Protein AF-A0A1I9GAG2-F1 (afdb_monomer_lite)

Sequence (55 aa):
VHYLTLTSVQYSNETGPGKWLQIDQELETRNGQTIGTSRPTGHSILVDVRFELPY

InterPro domains:
  IPR035892 C2 domain superfamily [G3DSA:2.60.40.150] (1-52)

pLDDT: mean 94.55, std 4.84, range [67.69, 98.25]

Structure (mmCIF, N/CA/C/O backbone):
data_AF-A0A1I9GAG2-F1
#
_entry.id   AF-A0A1I9GAG2-F1
#
loop_
_atom_site.group_PDB
_atom_site.id
_atom_site.type_symbol
_atom_site.label_atom_id
_atom_site.label_alt_id
_atom_site.label_comp_id
_atom_site.label_asym_id
_atom_site.label_entity_id
_atom_site.label_seq_id
_atom_site.pdbx_PDB_ins_code
_atom_site.Cartn_x
_atom_site.Cartn_y
_atom_site.Cartn_z
_atom_site.occupancy
_atom_site.B_iso_or_equiv
_atom_site.auth_seq_id
_atom_site.auth_comp_id
_atom_site.auth_asym_id
_atom_site.auth_atom_id
_atom_site.pdbx_PDB_model_num
ATOM 1 N N . VAL A 1 1 ? -6.663 -6.253 9.794 1.00 67.69 1 VAL A N 1
ATOM 2 C CA . VAL A 1 1 ? -5.787 -5.107 9.486 1.00 67.69 1 VAL A CA 1
ATOM 3 C C . VAL A 1 1 ? -5.485 -5.159 8.006 1.00 67.69 1 VAL A C 1
ATOM 5 O O . VAL A 1 1 ? -4.972 -6.182 7.562 1.00 67.69 1 VAL A O 1
ATOM 8 N N . HIS A 1 2 ? -5.862 -4.134 7.248 1.00 83.31 2 HIS A N 1
ATOM 9 C CA . HIS A 1 2 ? -5.486 -4.019 5.842 1.00 83.31 2 HIS A CA 1
ATOM 10 C C . HIS A 1 2 ? -4.224 -3.178 5.732 1.00 83.31 2 HIS A C 1
ATOM 12 O O . HIS A 1 2 ? -4.056 -2.187 6.439 1.00 83.31 2 HIS A O 1
ATOM 18 N N . TYR A 1 3 ? -3.303 -3.601 4.876 1.00 87.44 3 TYR A N 1
ATOM 19 C CA . TYR A 1 3 ? -2.073 -2.863 4.659 1.00 87.44 3 TYR A CA 1
ATOM 20 C C . TYR A 1 3 ? -1.537 -3.147 3.263 1.00 87.44 3 TYR A C 1
ATOM 22 O O . TYR A 1 3 ? -1.308 -4.301 2.901 1.00 87.44 3 TYR A O 1
ATOM 30 N N . LEU A 1 4 ? -1.344 -2.090 2.474 1.00 91.50 4 LEU A N 1
ATOM 31 C CA . LEU A 1 4 ? -0.628 -2.174 1.210 1.00 91.50 4 LEU A CA 1
ATOM 32 C C . LEU A 1 4 ? 0.857 -1.925 1.483 1.00 91.50 4 LEU A C 1
ATOM 34 O O . LEU A 1 4 ? 1.290 -0.779 1.576 1.00 91.50 4 LEU A O 1
ATOM 38 N N . THR A 1 5 ? 1.638 -2.995 1.633 1.00 92.81 5 THR A N 1
ATOM 39 C CA . THR A 1 5 ? 3.084 -2.859 1.839 1.00 92.81 5 THR A CA 1
ATOM 40 C C . THR A 1 5 ? 3.750 -2.387 0.549 1.00 92.81 5 THR A C 1
ATOM 42 O O . THR A 1 5 ? 3.432 -2.884 -0.534 1.00 92.81 5 THR A O 1
ATOM 45 N N . LEU A 1 6 ? 4.744 -1.501 0.652 1.00 93.88 6 LEU A N 1
ATOM 46 C CA . LEU A 1 6 ? 5.561 -1.114 -0.505 1.00 93.88 6 LEU A CA 1
ATOM 47 C C . LEU A 1 6 ? 6.289 -2.319 -1.119 1.00 93.88 6 LEU A C 1
ATOM 49 O O . LEU A 1 6 ? 6.429 -2.400 -2.328 1.00 93.88 6 LEU A O 1
ATOM 53 N N . THR A 1 7 ? 6.667 -3.311 -0.310 1.00 94.38 7 THR A N 1
ATOM 54 C CA . THR A 1 7 ? 7.299 -4.554 -0.786 1.00 94.38 7 THR A CA 1
ATOM 55 C C . THR A 1 7 ? 6.393 -5.423 -1.661 1.00 94.38 7 THR A C 1
ATOM 57 O O . THR A 1 7 ? 6.895 -6.286 -2.371 1.00 94.38 7 THR A O 1
ATOM 60 N N . SER A 1 8 ? 5.072 -5.219 -1.614 1.00 91.88 8 SER A N 1
ATOM 61 C CA . SER A 1 8 ? 4.109 -5.910 -2.483 1.00 91.88 8 SER A CA 1
ATOM 62 C C . SER A 1 8 ? 3.823 -5.163 -3.790 1.00 91.88 8 SER A C 1
ATOM 64 O O . SER A 1 8 ? 3.091 -5.669 -4.640 1.00 91.88 8 SER A O 1
ATOM 66 N N . VAL A 1 9 ? 4.357 -3.947 -3.948 1.00 94.88 9 VAL A N 1
ATOM 67 C CA . VAL A 1 9 ? 4.179 -3.132 -5.151 1.00 94.88 9 VAL A CA 1
ATOM 68 C C . VAL A 1 9 ? 5.161 -3.597 -6.220 1.00 94.88 9 VAL A C 1
ATOM 70 O O . VAL A 1 9 ? 6.365 -3.667 -5.989 1.00 94.88 9 VAL A O 1
ATOM 73 N N . GLN A 1 10 ? 4.635 -3.920 -7.399 1.00 94.00 10 GLN A N 1
ATOM 74 C CA . GLN A 1 10 ? 5.430 -4.376 -8.535 1.00 94.00 10 GLN A CA 1
ATOM 75 C C . GLN A 1 10 ? 6.150 -3.224 -9.238 1.00 94.00 10 GLN A C 1
ATOM 77 O O . GLN A 1 10 ? 5.686 -2.082 -9.224 1.00 94.00 10 GLN A O 1
ATOM 82 N N . TYR A 1 11 ? 7.243 -3.558 -9.919 1.00 96.62 11 TYR A N 1
ATOM 83 C CA . TYR A 1 11 ? 7.884 -2.666 -10.875 1.00 96.62 11 TYR A CA 1
AT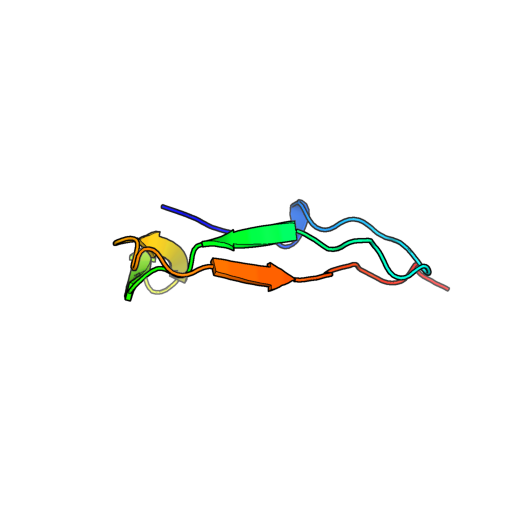OM 84 C C . TYR A 1 11 ? 7.222 -2.810 -12.248 1.00 96.62 11 TYR A C 1
ATOM 86 O O . TYR A 1 11 ? 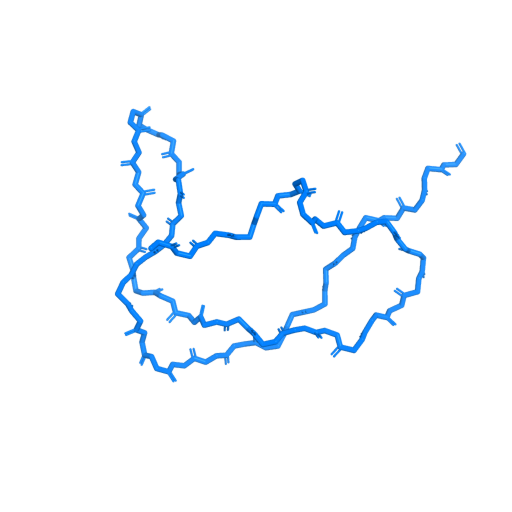7.032 -3.927 -12.725 1.00 96.62 11 TYR A O 1
ATOM 94 N N . SER A 1 12 ? 6.862 -1.695 -12.876 1.00 96.19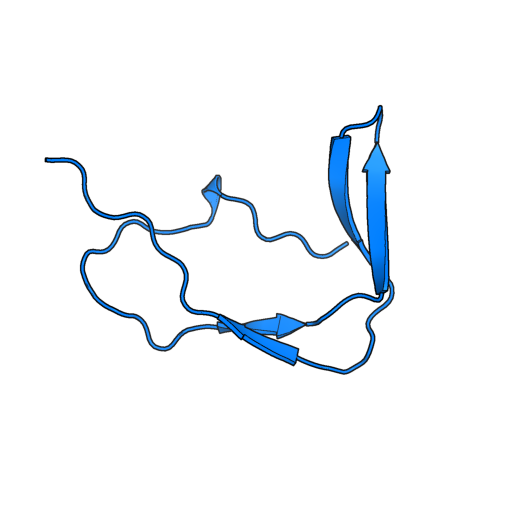 12 SER A N 1
ATOM 95 C CA . SER A 1 12 ? 6.313 -1.644 -14.229 1.00 96.19 12 SER A CA 1
ATOM 96 C C . SER A 1 12 ? 6.407 -0.224 -14.785 1.00 96.19 12 SER A C 1
ATOM 98 O O . SER A 1 12 ? 6.175 0.749 -14.069 1.00 96.19 12 SER A O 1
ATOM 100 N N . ASN A 1 13 ? 6.668 -0.109 -16.086 1.00 95.94 13 ASN A N 1
ATOM 101 C CA . ASN A 1 13 ? 6.592 1.166 -16.805 1.00 95.94 13 ASN A CA 1
ATOM 102 C C . ASN A 1 13 ? 5.210 1.400 -17.441 1.00 95.94 13 ASN A C 1
ATOM 104 O O . ASN A 1 13 ? 4.952 2.467 -17.990 1.00 95.94 13 ASN A O 1
ATOM 108 N N . GLU A 1 14 ? 4.306 0.424 -17.352 1.00 96.56 14 GLU A N 1
ATOM 109 C CA . GLU A 1 14 ? 2.966 0.487 -17.932 1.00 96.56 14 GLU A CA 1
ATOM 110 C C . GLU A 1 14 ? 1.902 0.762 -16.865 1.00 96.56 14 GLU A C 1
ATOM 112 O O . GLU A 1 14 ? 2.011 0.312 -15.722 1.00 96.56 14 GLU A O 1
ATOM 117 N N . THR A 1 15 ? 0.849 1.489 -17.251 1.00 95.12 15 THR A N 1
ATOM 118 C CA . THR A 1 15 ? -0.331 1.698 -16.396 1.00 95.12 15 THR A CA 1
ATOM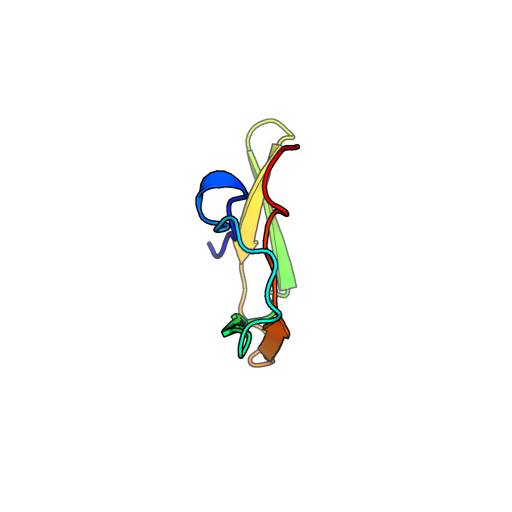 119 C C . THR A 1 15 ? -1.132 0.404 -16.304 1.00 95.12 15 THR A C 1
ATOM 121 O O . THR A 1 15 ? -1.426 -0.218 -17.324 1.00 95.12 15 THR A O 1
ATOM 124 N N . GLY A 1 16 ? -1.475 -0.002 -15.083 1.00 94.69 16 GLY A N 1
ATOM 125 C CA . GLY A 1 16 ? -2.222 -1.225 -14.825 1.00 94.69 16 GLY A CA 1
ATOM 126 C C . GLY A 1 16 ? -3.739 -1.010 -14.794 1.00 94.69 16 GLY A C 1
ATOM 127 O O . GLY A 1 16 ? -4.219 0.120 -14.720 1.00 94.69 16 GLY A O 1
ATOM 128 N N . PRO A 1 17 ? -4.527 -2.101 -14.763 1.00 95.44 17 PRO A N 1
ATOM 129 C CA . PRO A 1 17 ? -5.978 -2.030 -14.563 1.00 95.44 17 PRO A CA 1
ATOM 130 C C . PRO A 1 17 ? -6.380 -1.548 -13.153 1.00 95.44 17 PRO A C 1
ATOM 132 O O . PRO A 1 17 ? -7.562 -1.334 -12.888 1.00 95.44 17 PRO A O 1
ATOM 135 N N . GLY A 1 18 ? -5.412 -1.390 -12.243 1.00 94.88 18 GLY A N 1
ATOM 136 C CA . GLY A 1 18 ? -5.634 -1.060 -10.842 1.00 94.88 18 GLY A CA 1
ATOM 137 C C . GLY A 1 18 ? -6.232 -2.211 -10.028 1.00 94.88 18 GLY A C 1
ATOM 138 O O . GLY A 1 18 ? -6.493 -3.308 -10.522 1.00 94.88 18 GLY A O 1
ATOM 139 N N . LYS A 1 19 ? -6.432 -1.958 -8.735 1.00 94.44 19 LYS A N 1
ATOM 140 C CA . LYS A 1 19 ? -7.094 -2.864 -7.791 1.00 94.44 19 LYS A CA 1
ATOM 141 C C . LYS A 1 19 ? -8.052 -2.099 -6.893 1.00 94.44 19 LYS A C 1
ATOM 143 O O . LYS A 1 19 ? -7.753 -0.984 -6.468 1.00 94.44 19 LYS A O 1
ATOM 148 N N . TRP A 1 20 ? -9.190 -2.712 -6.589 1.00 96.25 20 TRP A N 1
ATOM 149 C CA . TRP A 1 20 ? -10.108 -2.183 -5.588 1.00 96.25 20 TRP A CA 1
ATOM 150 C C . TRP A 1 20 ? -9.542 -2.427 -4.193 1.00 96.25 20 TRP A C 1
ATOM 152 O O . TRP A 1 20 ? -9.230 -3.560 -3.829 1.00 96.25 20 TRP A O 1
ATOM 162 N N . LEU A 1 21 ? -9.403 -1.353 -3.426 1.00 95.31 21 LEU A N 1
ATOM 163 C CA . LEU A 1 21 ? -8.987 -1.372 -2.033 1.00 95.31 21 LEU A CA 1
ATOM 164 C C . LEU A 1 21 ? -10.134 -0.872 -1.167 1.00 95.31 21 LEU A C 1
ATOM 166 O O . LEU A 1 21 ? -10.760 0.142 -1.475 1.00 95.31 21 LEU A O 1
ATOM 170 N N . GLN A 1 22 ? -10.392 -1.580 -0.074 1.00 95.69 22 GLN A N 1
ATOM 171 C CA . GLN A 1 22 ? -11.355 -1.142 0.922 1.00 95.69 22 GLN A CA 1
ATOM 172 C C . GLN A 1 22 ? -10.826 0.079 1.678 1.00 95.69 22 GLN A C 1
ATOM 174 O O . GLN A 1 22 ? -9.642 0.146 2.009 1.00 95.69 22 GLN A O 1
ATOM 179 N N . ILE A 1 23 ? -11.722 1.018 1.979 1.00 97.12 23 ILE A N 1
ATOM 180 C CA . ILE A 1 23 ? -11.431 2.147 2.860 1.00 97.12 23 ILE A CA 1
ATOM 181 C C . ILE A 1 23 ? -11.831 1.769 4.285 1.00 97.12 23 ILE A C 1
ATOM 183 O O . ILE A 1 23 ? -12.977 1.398 4.557 1.00 97.12 23 ILE A O 1
ATOM 187 N N . ASP A 1 24 ? -10.871 1.900 5.184 1.00 97.75 24 ASP A N 1
A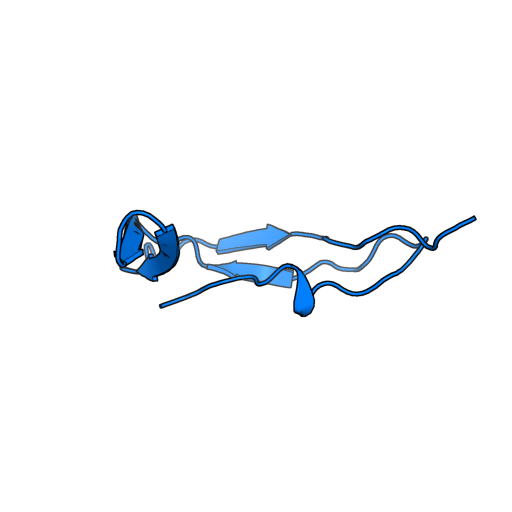TOM 188 C CA . ASP A 1 24 ? -10.984 1.615 6.607 1.00 97.75 24 ASP A CA 1
ATOM 189 C C . ASP A 1 24 ? -11.013 2.936 7.400 1.00 97.75 24 ASP A C 1
ATOM 191 O O . ASP A 1 24 ? -10.426 3.935 6.981 1.00 97.75 24 ASP A O 1
ATOM 195 N N . GLN A 1 25 ? -11.722 2.957 8.530 1.00 97.81 25 GLN A N 1
ATOM 196 C CA . GLN A 1 25 ? -11.935 4.158 9.346 1.00 97.81 25 GLN A CA 1
ATOM 197 C C . GLN A 1 25 ? -10.769 4.451 10.301 1.00 97.81 25 GLN A C 1
ATOM 199 O O . GLN A 1 25 ? -10.561 5.605 10.676 1.00 97.81 25 GLN A O 1
ATOM 204 N N . GLU A 1 26 ? -10.023 3.428 10.723 1.00 97.75 26 GLU A N 1
ATOM 205 C CA . GLU A 1 26 ? -9.011 3.553 11.775 1.00 97.75 26 GLU A CA 1
ATOM 206 C C . GLU A 1 26 ? -7.605 3.212 11.297 1.00 97.75 26 GLU A C 1
ATOM 208 O O . GLU A 1 26 ? -7.400 2.308 10.485 1.00 97.75 26 GLU A O 1
ATOM 213 N N . LEU A 1 27 ? -6.628 3.936 11.850 1.00 96.19 27 LEU A N 1
ATOM 214 C CA . LEU A 1 27 ? -5.203 3.684 11.679 1.00 96.19 27 LEU A CA 1
ATOM 215 C C . LEU A 1 27 ? -4.688 2.841 12.848 1.00 96.19 27 LEU A C 1
ATOM 217 O O . LEU A 1 27 ? -4.793 3.241 14.006 1.00 96.19 27 LEU A O 1
ATOM 221 N N . GLU A 1 28 ? -4.068 1.711 12.535 1.00 96.56 28 GLU A N 1
ATOM 222 C CA . GLU A 1 28 ? -3.448 0.836 13.523 1.00 96.56 28 GLU A CA 1
ATOM 223 C C . GLU A 1 28 ? -1.977 1.203 13.694 1.00 96.56 28 GLU A C 1
ATOM 225 O O . GLU A 1 28 ? -1.204 1.232 12.728 1.00 96.56 28 GLU A O 1
ATOM 230 N N . THR A 1 29 ? -1.567 1.448 14.940 1.00 95.44 29 THR A N 1
ATOM 231 C CA . THR A 1 29 ? -0.182 1.794 15.271 1.00 95.44 29 THR A CA 1
ATOM 232 C C . THR A 1 29 ? 0.403 0.862 16.322 1.00 95.44 29 THR A C 1
ATOM 234 O O . THR A 1 29 ? -0.272 0.415 17.248 1.00 95.44 29 THR A O 1
ATOM 237 N N . ARG A 1 30 ? 1.696 0.564 16.188 1.00 96.12 30 ARG A N 1
ATOM 238 C CA . ARG A 1 30 ? 2.474 -0.202 17.162 1.00 96.12 30 ARG A CA 1
ATOM 239 C C . ARG A 1 30 ? 3.814 0.480 17.363 1.00 96.12 30 ARG A C 1
ATOM 241 O O . ARG A 1 30 ? 4.542 0.696 16.402 1.00 96.12 30 ARG A O 1
ATOM 248 N N . ASN A 1 31 ? 4.136 0.826 18.609 1.00 96.50 31 ASN A N 1
ATOM 249 C CA . ASN A 1 31 ? 5.365 1.551 18.957 1.00 96.50 31 ASN A CA 1
ATOM 250 C C . ASN A 1 31 ? 5.558 2.837 18.122 1.00 96.50 31 ASN A C 1
ATOM 252 O O . ASN A 1 31 ? 6.661 3.137 17.678 1.00 96.50 31 ASN A O 1
ATOM 256 N N . GLY A 1 32 ? 4.466 3.563 17.853 1.00 94.00 32 GLY A N 1
ATOM 257 C CA . GLY A 1 32 ? 4.477 4.787 17.043 1.00 94.00 32 GLY A CA 1
ATOM 258 C C . GLY A 1 32 ? 4.597 4.574 15.528 1.00 94.00 32 GLY A C 1
ATOM 259 O O . GLY A 1 32 ? 4.558 5.547 14.783 1.00 94.00 32 GLY A O 1
ATOM 260 N N . GLN A 1 33 ? 4.709 3.331 15.050 1.00 93.75 33 GLN A N 1
ATOM 261 C CA . GLN A 1 33 ? 4.724 3.016 13.621 1.00 93.75 33 GLN A CA 1
ATOM 262 C C . GLN A 1 33 ? 3.352 2.551 13.145 1.00 93.75 33 GLN A C 1
ATOM 264 O O . GLN A 1 33 ? 2.674 1.790 13.833 1.00 93.75 33 GLN A O 1
ATOM 269 N N . THR A 1 34 ? 2.959 2.981 11.947 1.00 92.62 34 THR A N 1
ATOM 270 C CA . THR A 1 34 ? 1.747 2.480 11.290 1.00 92.62 34 THR A CA 1
ATOM 271 C C . THR A 1 34 ? 1.957 1.033 10.861 1.00 92.62 34 THR A C 1
ATOM 273 O O . THR A 1 34 ? 2.913 0.737 10.148 1.00 92.62 34 THR A O 1
ATOM 276 N N . ILE A 1 35 ? 1.045 0.149 11.263 1.00 94.00 35 ILE A N 1
ATOM 277 C CA . ILE A 1 35 ? 1.059 -1.274 10.889 1.00 94.00 35 ILE A CA 1
ATOM 278 C C . ILE A 1 35 ? -0.120 -1.670 9.988 1.00 94.00 35 ILE A C 1
ATOM 280 O O . ILE A 1 35 ? -0.183 -2.807 9.525 1.00 94.00 35 ILE A O 1
ATOM 284 N N . GLY A 1 36 ? -1.048 -0.744 9.736 1.00 95.38 36 GLY A N 1
ATOM 285 C CA . GLY A 1 36 ? -2.151 -0.906 8.795 1.00 95.38 36 GLY A CA 1
ATOM 286 C C . GLY A 1 36 ? -3.385 -0.115 9.200 1.00 95.38 36 GLY A C 1
ATOM 287 O O . GLY A 1 36 ? -3.290 0.854 9.948 1.00 95.38 36 GLY A O 1
ATOM 288 N N . THR A 1 37 ? -4.538 -0.537 8.697 1.00 97.19 37 THR A N 1
ATOM 289 C CA . THR A 1 37 ? -5.842 0.079 8.957 1.00 97.19 37 THR A CA 1
ATOM 290 C C . THR A 1 37 ? -6.881 -0.954 9.394 1.00 97.19 37 THR A C 1
ATOM 292 O O . THR A 1 37 ? -6.710 -2.162 9.171 1.00 97.19 37 THR A O 1
ATOM 295 N N . SER A 1 38 ? -7.950 -0.505 10.048 1.00 96.94 38 SER A N 1
ATOM 296 C CA . SER A 1 38 ? -9.052 -1.357 10.504 1.00 96.94 38 SER A CA 1
ATOM 297 C C . SER A 1 38 ? -10.403 -0.626 10.493 1.00 96.94 38 SER A C 1
ATOM 299 O O . SER A 1 38 ? -10.493 0.554 10.163 1.00 96.94 38 SER A O 1
ATOM 301 N N . ARG A 1 39 ? -11.475 -1.351 10.841 1.00 97.12 39 ARG A N 1
ATOM 302 C CA . ARG A 1 39 ? -12.881 -0.905 10.775 1.00 97.12 39 ARG A CA 1
ATOM 303 C C . ARG A 1 39 ? -13.324 -0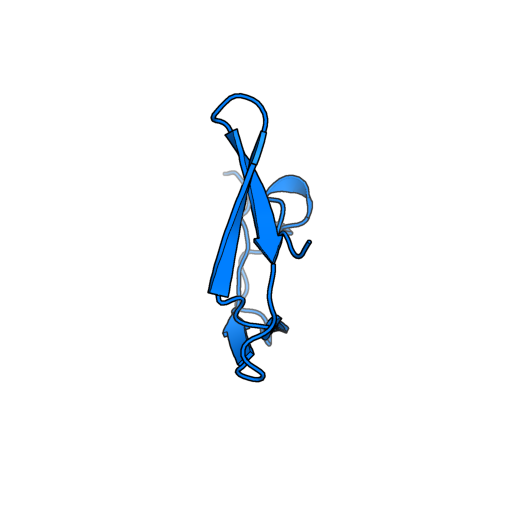.535 9.349 1.00 97.12 39 ARG A C 1
ATOM 305 O O . ARG A 1 39 ? -13.321 0.640 8.984 1.00 97.12 39 ARG A O 1
ATOM 312 N N . PRO A 1 40 ? -13.724 -1.542 8.550 1.00 96.69 40 PRO A N 1
ATOM 313 C CA . PRO A 1 40 ? -14.251 -1.344 7.203 1.00 96.69 40 PRO A CA 1
ATOM 314 C C . PRO A 1 40 ? -15.380 -0.317 7.168 1.00 96.69 40 PRO A C 1
ATOM 316 O O . PRO A 1 40 ? -16.333 -0.423 7.938 1.00 96.69 40 PRO A O 1
ATOM 319 N N . THR A 1 41 ? -15.320 0.623 6.227 1.00 97.56 41 THR A N 1
ATOM 320 C CA . THR A 1 41 ? -16.424 1.574 5.993 1.00 97.56 41 THR A CA 1
ATOM 321 C C . THR A 1 41 ? -17.494 1.026 5.043 1.00 97.56 41 THR A C 1
ATOM 323 O O . THR A 1 41 ? -18.582 1.581 4.947 1.00 97.56 41 THR A O 1
ATOM 326 N N . GLY A 1 42 ? -17.184 -0.049 4.307 1.00 97.31 42 GLY A N 1
ATOM 327 C CA . GLY A 1 42 ? -18.000 -0.548 3.194 1.00 97.31 42 GLY A CA 1
ATOM 328 C C . GLY A 1 42 ? -17.768 0.191 1.868 1.00 97.31 42 GLY A C 1
ATOM 329 O O . GLY A 1 42 ? -18.298 -0.223 0.840 1.00 97.31 42 GLY A O 1
ATOM 330 N N . HIS A 1 43 ? -16.950 1.248 1.857 1.00 98.25 43 HIS A N 1
ATOM 331 C CA . HIS A 1 43 ? -16.530 1.942 0.640 1.00 98.25 43 HIS A CA 1
ATOM 332 C C . HIS A 1 43 ? -15.232 1.354 0.078 1.00 98.25 43 HIS A C 1
ATOM 334 O O . HIS A 1 43 ? -14.424 0.764 0.799 1.00 98.25 43 HIS A O 1
ATOM 340 N N . SER A 1 44 ? -15.019 1.517 -1.228 1.00 97.56 44 SER A N 1
ATOM 341 C CA . SER A 1 44 ? -13.806 1.069 -1.917 1.00 97.56 44 SER A CA 1
ATOM 342 C C . SER A 1 44 ? -13.306 2.121 -2.901 1.00 97.56 44 SER A C 1
ATOM 344 O O . SER A 1 44 ? -14.088 2.906 -3.435 1.00 97.56 44 SER A O 1
ATOM 346 N N . ILE A 1 45 ? -12.000 2.111 -3.149 1.00 97.44 45 ILE A N 1
ATOM 347 C CA . ILE A 1 45 ? -11.305 2.974 -4.107 1.00 97.44 45 ILE A CA 1
ATOM 348 C C . ILE A 1 45 ? -10.509 2.118 -5.095 1.00 97.44 45 ILE A C 1
ATOM 350 O O . ILE A 1 45 ? -9.914 1.114 -4.706 1.00 97.44 45 ILE A O 1
ATOM 354 N N . LEU A 1 46 ? -10.504 2.498 -6.373 1.00 97.69 46 LEU A N 1
ATOM 355 C CA . LEU A 1 46 ? -9.676 1.863 -7.396 1.00 97.69 46 LEU A CA 1
ATOM 356 C C . LEU A 1 46 ? -8.304 2.540 -7.422 1.00 97.69 46 LEU A C 1
ATOM 358 O O . LEU A 1 46 ? -8.220 3.753 -7.602 1.00 97.69 46 LEU A O 1
ATOM 362 N N . VAL A 1 47 ? -7.237 1.761 -7.242 1.00 96.25 47 VAL A N 1
ATOM 363 C CA . VAL A 1 47 ? -5.861 2.270 -7.165 1.00 96.25 47 VAL A CA 1
ATOM 364 C C . VAL A 1 47 ? -4.961 1.506 -8.129 1.00 96.25 47 VAL A C 1
ATOM 366 O O . VAL A 1 47 ? -4.866 0.283 -8.035 1.00 96.25 47 VAL A O 1
ATOM 369 N N . ASP A 1 48 ? -4.262 2.220 -9.010 1.00 96.38 48 ASP A N 1
ATOM 370 C CA . ASP A 1 48 ? -3.094 1.701 -9.730 1.00 96.38 48 ASP A CA 1
ATOM 371 C C . ASP A 1 48 ? -1.816 2.225 -9.065 1.00 96.38 48 ASP A C 1
ATOM 373 O O . ASP A 1 48 ? -1.654 3.429 -8.878 1.00 96.38 48 ASP A O 1
ATOM 377 N N . VAL A 1 49 ? -0.933 1.312 -8.659 1.00 96.12 49 VAL A N 1
ATOM 378 C CA . VAL A 1 49 ? 0.316 1.610 -7.947 1.00 96.12 49 VAL A CA 1
ATOM 379 C C . VAL A 1 49 ? 1.409 0.692 -8.482 1.00 96.12 49 VAL A C 1
ATOM 381 O O . VAL A 1 49 ? 1.245 -0.530 -8.515 1.00 96.12 49 VAL A O 1
ATOM 384 N N . ARG A 1 50 ? 2.537 1.295 -8.863 1.00 96.56 50 ARG A N 1
ATOM 385 C CA . ARG A 1 50 ? 3.729 0.626 -9.391 1.00 96.56 50 ARG A CA 1
ATOM 386 C C . ARG A 1 50 ? 4.980 1.434 -9.061 1.00 96.56 50 ARG A C 1
ATOM 388 O O . ARG A 1 50 ? 4.901 2.653 -8.916 1.00 96.56 50 ARG A O 1
ATOM 395 N N . PHE A 1 51 ? 6.117 0.760 -8.982 1.00 97.44 51 PHE A N 1
ATOM 396 C CA . PHE A 1 51 ? 7.420 1.407 -9.095 1.00 97.44 51 PHE A CA 1
ATOM 397 C C . PHE A 1 51 ? 7.836 1.459 -10.563 1.00 97.44 51 PHE A C 1
ATOM 399 O O . PHE A 1 51 ? 7.600 0.508 -11.303 1.00 97.44 51 PHE A O 1
ATOM 406 N N . GLU A 1 52 ? 8.476 2.539 -10.991 1.00 96.75 52 GLU A N 1
ATOM 407 C CA . GLU A 1 52 ? 9.117 2.573 -12.307 1.00 96.75 52 GLU A CA 1
ATOM 408 C C . GLU A 1 52 ? 10.403 1.742 -12.286 1.00 96.75 52 GLU A C 1
ATOM 410 O O . GLU A 1 52 ? 11.054 1.612 -11.243 1.00 96.75 52 GLU A O 1
ATOM 415 N N . LEU A 1 53 ? 10.765 1.154 -13.429 1.00 95.12 53 LEU A N 1
ATOM 416 C CA . LEU A 1 53 ? 12.014 0.406 -13.541 1.00 95.12 53 LEU A CA 1
ATOM 417 C C . LEU A 1 53 ? 13.223 1.342 -13.340 1.00 95.12 53 LEU A C 1
ATOM 419 O O . LEU A 1 53 ? 13.201 2.470 -13.836 1.00 95.12 53 LEU A O 1
ATOM 423 N N . PRO A 1 54 ? 14.283 0.890 -12.642 1.00 90.50 54 PRO A N 1
ATOM 424 C CA . PRO A 1 54 ? 15.530 1.644 -12.548 1.00 90.50 54 PRO A CA 1
ATOM 425 C C . PRO A 1 54 ? 16.146 1.884 -13.934 1.00 90.50 54 PRO A C 1
ATOM 427 O O . PRO A 1 54 ? 15.969 1.063 -14.837 1.00 90.50 54 PRO A O 1
ATOM 430 N N . TYR A 1 55 ? 16.881 2.989 -14.069 1.00 81.44 55 TYR A N 1
ATOM 431 C CA . TYR A 1 55 ? 17.623 3.354 -15.281 1.00 81.44 55 TYR A CA 1
ATOM 432 C C . TYR A 1 55 ? 18.969 2.626 -15.377 1.00 81.44 55 TYR A C 1
ATOM 434 O O . TYR A 1 55 ? 19.589 2.404 -14.310 1.00 81.44 55 TYR A O 1
#

Secondary structure (DSSP, 8-state):
-B---GGGPPB-SSPP--EEEEEEEEEEEETTEEEEEEEEEEEEEEE---BPPP-

Radius of gyration: 13.57 Å; chains: 1; bounding box: 36×11×37 Å

Organism: Brugia malayi (NCBI:txid6279)

Foldseek 3Di:
DDDDDPVPAAEDPDWDPFDKDFDADAFDDDPNDTPHGHHTPVDIDGDTGHHYDDD